Protein AF-A0AAD9H1T8-F1 (afdb_monomer_lite)

Radius of gyration: 14.05 Å; chains: 1; bounding box: 40×30×35 Å

Organism: NCBI:txid4793

Sequence (95 aa):
MVGGGSLLTQGLEPLATGSKTIRSKLTELYARDDELQAAHQQAKRDDDFGEEVVTKYKAFLSCRQQLIAELEKQQIQVPWQLRMTIDDLELTVRA

Structure (mmCIF, N/CA/C/O backbone):
data_AF-A0AAD9H1T8-F1
#
_entry.id   AF-A0AAD9H1T8-F1
#
loop_
_atom_site.group_PDB
_atom_site.id
_atom_site.type_symbol
_atom_site.label_atom_id
_atom_site.label_alt_id
_atom_site.label_comp_id
_atom_site.label_asym_id
_atom_site.label_entity_id
_atom_site.label_seq_id
_atom_site.pdbx_P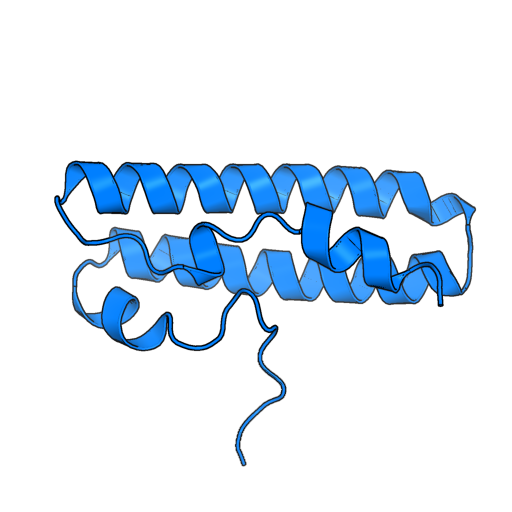DB_ins_code
_atom_site.Cartn_x
_atom_site.Cartn_y
_atom_site.Cartn_z
_atom_site.occupancy
_atom_site.B_iso_or_equiv
_atom_site.auth_seq_id
_atom_site.auth_comp_id
_atom_site.auth_asym_id
_atom_site.auth_atom_id
_atom_site.pdbx_PDB_model_num
ATOM 1 N N . MET A 1 1 ? 4.161 -23.541 1.351 1.00 32.56 1 MET A N 1
ATOM 2 C CA . MET A 1 1 ? 4.550 -22.633 0.254 1.00 32.56 1 MET A CA 1
ATOM 3 C C . MET A 1 1 ? 4.204 -21.229 0.722 1.00 32.56 1 MET A C 1
ATOM 5 O O . MET A 1 1 ? 3.037 -20.875 0.687 1.00 32.56 1 MET A O 1
ATOM 9 N N . VAL A 1 2 ? 5.157 -20.496 1.302 1.00 34.47 2 VAL A N 1
ATOM 10 C CA . VAL A 1 2 ? 4.942 -19.090 1.687 1.00 34.47 2 VAL A CA 1
ATOM 11 C C . VAL A 1 2 ? 5.513 -18.263 0.548 1.00 34.47 2 VAL A C 1
ATOM 13 O O . VAL A 1 2 ? 6.708 -18.341 0.272 1.00 34.47 2 VAL A O 1
ATOM 16 N N . GLY A 1 3 ? 4.615 -17.615 -0.194 1.00 35.91 3 GLY A N 1
ATOM 17 C CA . GLY A 1 3 ? 4.951 -16.810 -1.359 1.00 35.91 3 GLY A CA 1
ATOM 18 C C . GLY A 1 3 ? 5.858 -15.648 -0.978 1.00 35.91 3 GLY A C 1
ATOM 19 O O . GLY A 1 3 ? 5.749 -15.107 0.121 1.00 35.91 3 GLY A O 1
ATOM 20 N N . GLY A 1 4 ? 6.746 -15.281 -1.902 1.00 38.44 4 GLY A N 1
ATOM 21 C CA . GLY A 1 4 ? 7.504 -14.036 -1.857 1.00 38.44 4 GLY A CA 1
ATOM 22 C C . GLY A 1 4 ? 6.554 -12.846 -1.938 1.00 38.44 4 GLY A C 1
ATOM 23 O O . GLY A 1 4 ? 6.339 -12.293 -3.009 1.00 38.44 4 GLY A O 1
ATOM 24 N N . GLY A 1 5 ? 5.931 -12.513 -0.811 1.00 47.16 5 GLY A N 1
ATOM 25 C CA . GLY A 1 5 ? 5.137 -11.311 -0.644 1.00 47.16 5 GLY A CA 1
ATOM 26 C C . GLY A 1 5 ? 6.071 -10.125 -0.473 1.00 47.16 5 GLY A C 1
ATOM 27 O O . GLY A 1 5 ? 7.027 -10.182 0.298 1.00 47.16 5 GLY A O 1
ATOM 28 N N . SER A 1 6 ? 5.795 -9.055 -1.203 1.00 56.78 6 SER A N 1
ATOM 29 C CA . SER A 1 6 ? 6.526 -7.802 -1.090 1.00 56.78 6 SER A CA 1
ATOM 30 C C . SER A 1 6 ? 6.500 -7.290 0.352 1.00 56.78 6 SER A C 1
ATOM 32 O O . SER A 1 6 ? 5.472 -7.371 1.034 1.00 56.78 6 SER A O 1
ATOM 34 N N . LEU A 1 7 ? 7.619 -6.750 0.838 1.00 63.44 7 LEU A N 1
ATOM 35 C CA . LEU A 1 7 ? 7.794 -6.288 2.227 1.00 63.44 7 LEU A CA 1
ATOM 36 C C . LEU A 1 7 ? 6.719 -5.266 2.651 1.00 63.44 7 LEU A C 1
ATOM 38 O O . LEU A 1 7 ? 6.336 -5.184 3.816 1.00 63.44 7 LEU A O 1
ATOM 42 N N . LEU A 1 8 ? 6.182 -4.545 1.666 1.00 63.16 8 LEU A N 1
ATOM 43 C CA . LEU A 1 8 ? 5.138 -3.525 1.773 1.00 63.16 8 LEU A CA 1
ATOM 44 C C . LEU A 1 8 ? 3.733 -4.103 1.996 1.00 63.16 8 LEU A C 1
ATOM 46 O O . LEU A 1 8 ? 2.810 -3.401 2.409 1.00 63.16 8 LEU A O 1
ATOM 50 N N . THR A 1 9 ? 3.574 -5.388 1.703 1.00 64.62 9 THR A N 1
ATOM 51 C CA . THR A 1 9 ? 2.298 -6.109 1.636 1.00 64.62 9 THR A CA 1
ATOM 52 C C . THR A 1 9 ? 2.179 -7.200 2.698 1.00 64.62 9 THR A C 1
ATOM 54 O O . THR A 1 9 ? 1.076 -7.675 2.999 1.00 64.62 9 THR A O 1
ATOM 57 N N . GLN A 1 10 ? 3.313 -7.554 3.305 1.00 65.94 10 GLN A N 1
ATOM 58 C CA . GLN A 1 10 ? 3.445 -8.599 4.306 1.00 65.94 10 GLN A CA 1
ATOM 59 C C . GLN A 1 10 ? 2.815 -8.164 5.640 1.00 65.94 10 GLN A C 1
ATOM 61 O O . GLN A 1 10 ? 3.173 -7.133 6.208 1.00 65.94 10 GLN A O 1
ATOM 66 N N . GLY A 1 11 ? 1.876 -8.960 6.161 1.00 66.12 11 GLY A N 1
ATOM 67 C CA . GLY A 1 11 ? 1.209 -8.683 7.440 1.00 66.12 11 GLY A CA 1
ATOM 68 C C . GLY A 1 11 ? -0.026 -7.778 7.358 1.00 66.12 11 GLY A C 1
ATOM 69 O O . GLY A 1 11 ? -0.538 -7.362 8.396 1.00 66.12 11 GLY A O 1
ATOM 70 N N . LEU A 1 12 ? -0.546 -7.499 6.155 1.00 71.62 12 LEU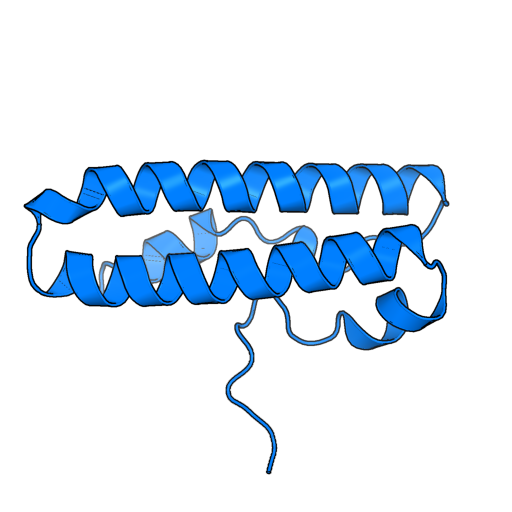 A N 1
ATOM 71 C CA . LEU A 1 12 ? -1.836 -6.811 5.978 1.00 71.62 12 LEU A CA 1
ATOM 72 C C . LEU A 1 12 ? -3.042 -7.776 5.962 1.00 71.62 12 LEU A C 1
ATOM 74 O O . LEU A 1 12 ? -4.188 -7.336 5.932 1.00 71.62 12 LEU A O 1
ATOM 78 N N . GLU A 1 13 ? -2.807 -9.087 6.053 1.00 71.00 13 GLU A N 1
ATOM 79 C CA . GLU A 1 13 ? -3.835 -10.131 6.200 1.00 71.00 13 GLU A CA 1
ATOM 80 C C . GLU A 1 13 ? -4.898 -9.833 7.281 1.00 71.00 13 GLU A C 1
ATOM 82 O O . GLU A 1 13 ? -6.088 -9.946 6.977 1.00 71.00 13 GLU A O 1
ATOM 87 N N . PRO A 1 14 ? -4.551 -9.385 8.509 1.00 71.69 14 PRO A N 1
ATOM 88 C CA . PRO A 1 14 ? -5.557 -9.051 9.519 1.00 71.69 14 PRO A CA 1
ATOM 89 C C . PRO A 1 14 ? -6.446 -7.861 9.127 1.00 71.69 14 PRO A C 1
ATOM 91 O O . PRO A 1 14 ? -7.604 -7.805 9.540 1.00 71.69 14 PRO A O 1
ATOM 94 N N . LEU A 1 15 ? -5.960 -6.936 8.292 1.00 70.81 15 LEU A N 1
ATOM 95 C CA . LEU A 1 15 ? -6.762 -5.809 7.803 1.00 70.81 15 LEU A CA 1
ATOM 96 C C . LEU A 1 15 ? -7.836 -6.262 6.805 1.00 70.81 15 LEU A C 1
ATOM 98 O O . LEU A 1 15 ? -8.925 -5.687 6.757 1.00 70.81 15 LEU A O 1
ATOM 102 N N . ALA A 1 16 ? -7.573 -7.335 6.053 1.00 67.12 16 ALA A N 1
ATOM 103 C CA . ALA A 1 16 ? -8.532 -7.916 5.117 1.00 67.12 16 ALA A CA 1
ATOM 104 C C . ALA A 1 16 ? -9.751 -8.552 5.815 1.00 67.12 16 ALA A C 1
ATOM 106 O O . ALA A 1 16 ? -10.754 -8.838 5.151 1.00 67.12 16 ALA A O 1
ATOM 107 N N . THR A 1 17 ? -9.697 -8.762 7.132 1.00 68.00 17 THR A N 1
ATOM 108 C CA . THR A 1 17 ? -10.789 -9.334 7.936 1.00 68.00 17 THR A CA 1
ATOM 109 C C . THR A 1 17 ? -11.823 -8.288 8.358 1.00 68.00 17 THR A C 1
ATOM 111 O O . THR A 1 17 ? -12.983 -8.636 8.558 1.00 68.00 17 THR A O 1
ATOM 114 N N . GLY A 1 18 ? -11.441 -7.009 8.454 1.00 65.81 18 GLY A N 1
ATOM 115 C CA . GLY A 1 18 ? -12.295 -5.972 9.040 1.00 65.81 18 GLY A CA 1
ATOM 116 C C . GLY A 1 18 ? -13.379 -5.423 8.110 1.00 65.81 18 GLY A C 1
ATOM 117 O O . GLY A 1 18 ? -14.534 -5.310 8.508 1.00 65.81 18 GLY A O 1
ATOM 118 N N . SER A 1 19 ? -13.028 -5.062 6.871 1.00 73.81 19 SER A N 1
ATOM 119 C CA . SER A 1 19 ? -13.920 -4.261 6.021 1.00 73.81 19 SER A CA 1
ATOM 120 C C . SER A 1 19 ? -13.779 -4.626 4.543 1.00 73.81 19 SER A C 1
ATOM 122 O O . SER A 1 19 ? -12.665 -4.727 4.024 1.00 73.81 19 SER A O 1
ATOM 124 N N . LYS A 1 20 ? -14.906 -4.807 3.835 1.00 80.75 20 LYS A N 1
ATOM 125 C CA . LYS A 1 20 ? -14.916 -5.168 2.400 1.00 80.75 20 LYS A CA 1
ATOM 126 C C . LYS A 1 20 ? -14.159 -4.135 1.557 1.00 80.75 20 LYS A C 1
ATOM 128 O O . LYS A 1 20 ? -13.414 -4.514 0.661 1.00 80.75 20 LYS A O 1
ATOM 133 N N . THR A 1 21 ? -14.285 -2.854 1.903 1.00 82.44 21 THR A N 1
ATOM 134 C CA . THR A 1 21 ? -13.561 -1.746 1.263 1.00 82.44 21 THR A CA 1
ATOM 135 C C . THR A 1 21 ? -12.050 -1.860 1.458 1.00 82.44 21 THR A C 1
ATOM 137 O O . THR A 1 21 ? -11.301 -1.740 0.493 1.00 82.44 21 THR A O 1
ATOM 140 N N . ILE A 1 22 ? -11.600 -2.158 2.683 1.00 81.50 22 ILE A N 1
ATOM 141 C CA . ILE A 1 22 ? -10.177 -2.363 3.001 1.00 81.50 22 ILE A CA 1
ATOM 142 C C . ILE A 1 22 ? -9.634 -3.563 2.221 1.00 81.50 22 ILE A C 1
ATOM 144 O O . ILE A 1 22 ? -8.572 -3.465 1.620 1.00 81.50 22 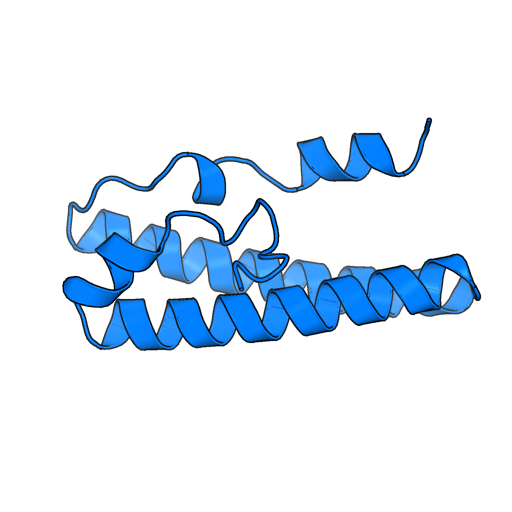ILE A O 1
ATOM 148 N N . ARG A 1 23 ? -10.382 -4.671 2.161 1.00 82.94 23 ARG A N 1
ATOM 149 C CA . ARG A 1 23 ? -9.994 -5.864 1.393 1.00 82.94 23 ARG A CA 1
ATOM 150 C C . ARG A 1 23 ? -9.852 -5.576 -0.104 1.00 82.94 23 ARG A C 1
ATOM 152 O O . ARG A 1 23 ? -8.875 -6.013 -0.709 1.00 82.94 23 ARG A O 1
ATOM 159 N N . SER A 1 24 ? -10.798 -4.846 -0.699 1.00 84.81 24 SER A N 1
ATOM 160 C CA . SER A 1 24 ? -10.703 -4.435 -2.106 1.00 84.81 24 SER A CA 1
ATOM 161 C C . SER A 1 24 ? -9.479 -3.553 -2.346 1.00 84.81 24 SER A C 1
ATOM 163 O O . SER A 1 24 ? -8.677 -3.873 -3.217 1.00 84.81 24 SER A O 1
ATOM 165 N N . LYS A 1 25 ? -9.261 -2.534 -1.504 1.00 83.50 25 LYS A N 1
ATOM 166 C CA . LYS A 1 25 ? -8.086 -1.656 -1.599 1.00 83.50 25 LYS A CA 1
ATOM 167 C C . LYS A 1 25 ? -6.764 -2.395 -1.389 1.00 83.50 25 LYS A C 1
ATOM 169 O O . LYS A 1 25 ? -5.795 -2.087 -2.065 1.00 83.50 25 LYS A O 1
ATOM 174 N N . LEU A 1 26 ? -6.715 -3.381 -0.492 1.00 81.94 26 LEU A N 1
ATOM 175 C CA . LEU A 1 26 ? -5.545 -4.245 -0.304 1.00 81.94 26 LEU A CA 1
ATOM 176 C C . LEU A 1 26 ? -5.255 -5.089 -1.541 1.00 81.94 26 LEU A C 1
ATOM 178 O O . LEU A 1 26 ? -4.107 -5.200 -1.944 1.00 81.94 26 LEU A O 1
ATOM 182 N N . THR A 1 27 ? -6.294 -5.647 -2.161 1.00 83.88 27 THR A N 1
ATOM 183 C CA . THR A 1 27 ? -6.147 -6.431 -3.394 1.00 83.88 27 THR A CA 1
ATOM 184 C C . THR A 1 27 ? -5.626 -5.556 -4.534 1.00 83.88 27 THR 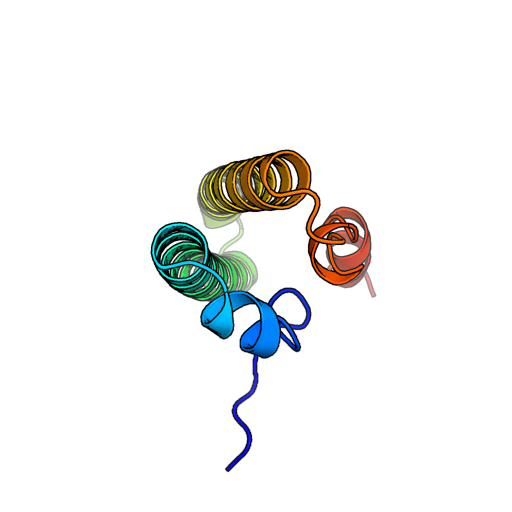A C 1
ATOM 186 O O . THR A 1 27 ? -4.725 -5.965 -5.261 1.00 83.88 27 THR A O 1
ATOM 189 N N . GLU A 1 28 ? -6.146 -4.331 -4.662 1.00 85.44 28 GLU A N 1
ATOM 190 C CA . GLU A 1 28 ? -5.626 -3.343 -5.610 1.00 85.44 28 GLU A CA 1
ATOM 191 C C . GLU A 1 28 ? -4.173 -2.975 -5.298 1.00 85.44 28 GLU A C 1
ATOM 193 O O . GLU A 1 28 ? -3.348 -2.964 -6.205 1.00 85.44 28 GLU A O 1
ATOM 198 N N . LEU A 1 29 ? -3.833 -2.741 -4.027 1.00 83.56 29 LEU A N 1
ATOM 199 C CA . LEU A 1 29 ? -2.467 -2.440 -3.601 1.00 83.56 29 LEU A CA 1
ATOM 200 C C . LEU A 1 29 ? -1.504 -3.575 -3.974 1.00 83.56 29 LEU A C 1
ATOM 202 O O . LEU A 1 29 ? -0.443 -3.303 -4.518 1.00 83.56 29 LEU A O 1
ATOM 206 N N . TYR A 1 30 ? -1.893 -4.833 -3.745 1.00 81.75 30 TYR A N 1
ATOM 207 C CA . TYR A 1 30 ? -1.105 -6.011 -4.118 1.00 81.75 30 TYR A CA 1
ATOM 208 C C . TYR A 1 30 ? -0.901 -6.126 -5.628 1.00 81.75 30 TYR A C 1
ATOM 210 O O . TYR A 1 30 ? 0.207 -6.409 -6.071 1.00 81.75 30 TYR A O 1
ATOM 218 N N . ALA A 1 31 ? -1.938 -5.860 -6.424 1.00 85.44 31 ALA A N 1
ATOM 219 C CA . ALA A 1 31 ? -1.810 -5.844 -7.878 1.00 85.44 31 ALA A CA 1
ATOM 220 C C . ALA A 1 31 ? -0.863 -4.728 -8.351 1.00 85.44 31 ALA A C 1
ATOM 222 O O . ALA A 1 31 ? -0.017 -4.960 -9.209 1.00 85.44 31 ALA A O 1
ATOM 223 N N . ARG A 1 32 ? -0.961 -3.528 -7.762 1.00 82.44 32 ARG A N 1
ATOM 224 C CA . ARG A 1 32 ? -0.066 -2.406 -8.085 1.00 82.44 32 ARG A CA 1
ATOM 225 C C . ARG A 1 32 ? 1.375 -2.662 -7.659 1.00 82.44 32 ARG A C 1
ATOM 227 O O . ARG A 1 32 ? 2.278 -2.210 -8.352 1.00 82.44 32 ARG A O 1
ATOM 234 N N . ASP A 1 33 ? 1.579 -3.362 -6.549 1.00 80.56 33 ASP A N 1
ATOM 235 C CA . ASP A 1 33 ? 2.903 -3.775 -6.086 1.00 80.56 33 ASP A CA 1
ATOM 236 C C . ASP A 1 33 ? 3.562 -4.732 -7.087 1.00 80.56 33 ASP A C 1
ATOM 238 O O . ASP A 1 33 ? 4.686 -4.494 -7.519 1.00 80.56 33 ASP A O 1
ATOM 242 N N . ASP A 1 34 ? 2.823 -5.749 -7.537 1.00 82.56 34 ASP A N 1
ATOM 243 C CA . ASP A 1 34 ? 3.299 -6.710 -8.536 1.00 82.56 34 ASP A CA 1
ATOM 244 C C . ASP A 1 34 ? 3.636 -6.020 -9.867 1.00 82.56 34 ASP A C 1
ATOM 246 O O . ASP A 1 34 ? 4.720 -6.210 -10.421 1.00 82.56 34 ASP A O 1
ATOM 250 N N . GLU A 1 35 ? 2.760 -5.121 -10.333 1.00 82.69 35 GLU A N 1
ATOM 251 C CA . GLU A 1 35 ? 3.009 -4.310 -11.527 1.00 82.69 35 GLU A CA 1
ATOM 252 C C . GLU A 1 35 ? 4.246 -3.413 -11.391 1.00 82.69 35 GLU A C 1
ATOM 254 O O . GLU A 1 35 ? 4.999 -3.251 -12.354 1.00 82.69 35 GLU A O 1
ATOM 259 N N . LEU A 1 36 ? 4.442 -2.807 -10.218 1.00 80.69 36 LEU A N 1
ATOM 260 C CA . LEU A 1 36 ? 5.589 -1.957 -9.920 1.00 80.69 36 LEU A CA 1
ATOM 261 C C . L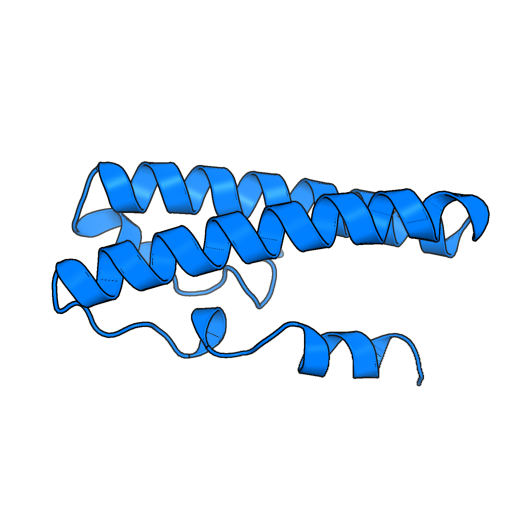EU A 1 36 ? 6.877 -2.783 -9.890 1.00 80.69 36 LEU A C 1
ATOM 263 O O . LEU A 1 36 ? 7.876 -2.385 -10.483 1.00 80.69 36 LEU A O 1
ATOM 267 N N . GLN A 1 37 ? 6.854 -3.949 -9.249 1.00 76.62 37 GLN A N 1
ATOM 268 C CA . GLN A 1 37 ? 7.998 -4.848 -9.164 1.00 76.62 37 GLN A CA 1
ATOM 269 C C . GLN A 1 37 ? 8.373 -5.399 -10.548 1.00 76.62 37 GLN A C 1
ATOM 271 O O . GLN A 1 37 ? 9.554 -5.452 -10.894 1.00 76.62 37 GLN A O 1
ATOM 276 N N . ALA A 1 38 ? 7.380 -5.730 -11.379 1.00 82.19 38 ALA A N 1
ATOM 277 C CA . ALA A 1 38 ? 7.585 -6.116 -12.772 1.00 82.19 38 ALA A CA 1
ATOM 278 C C . ALA A 1 38 ? 8.194 -4.975 -13.604 1.00 82.19 38 ALA A C 1
ATOM 280 O O . ALA A 1 38 ? 9.136 -5.209 -14.366 1.00 82.19 38 ALA A O 1
ATOM 281 N N . ALA A 1 39 ? 7.710 -3.743 -13.424 1.00 79.69 39 ALA A N 1
ATOM 282 C CA . ALA A 1 39 ? 8.261 -2.568 -14.092 1.00 79.69 39 ALA A CA 1
ATOM 283 C C . ALA A 1 39 ? 9.695 -2.268 -13.624 1.00 79.69 39 ALA A C 1
ATOM 285 O O . ALA A 1 39 ? 10.559 -2.010 -14.453 1.00 79.69 39 ALA A O 1
ATOM 286 N N . HIS A 1 40 ? 9.997 -2.390 -12.327 1.00 75.56 40 HIS A N 1
ATOM 287 C CA . HIS A 1 40 ? 11.362 -2.252 -11.802 1.00 75.56 40 HIS A CA 1
ATOM 288 C C . HIS A 1 40 ? 12.322 -3.282 -12.407 1.00 75.56 40 HIS A C 1
ATOM 290 O O . HIS A 1 40 ? 13.461 -2.950 -12.734 1.00 75.56 40 HIS A O 1
ATOM 296 N N . GLN A 1 41 ? 11.882 -4.534 -12.572 1.00 76.81 41 GLN A N 1
ATOM 297 C CA . GLN A 1 41 ? 12.687 -5.572 -13.224 1.00 76.81 41 GLN A CA 1
ATOM 298 C C . GLN A 1 41 ? 12.951 -5.255 -14.702 1.00 76.81 41 GLN A C 1
ATOM 300 O O . GLN A 1 41 ? 14.043 -5.544 -15.193 1.00 76.81 41 GLN A O 1
ATOM 305 N N . GLN A 1 42 ? 11.984 -4.653 -15.401 1.00 75.31 42 GLN A N 1
ATOM 306 C CA . GLN A 1 42 ? 12.173 -4.181 -16.776 1.00 75.31 42 GLN A CA 1
ATOM 307 C C . GLN A 1 42 ? 13.108 -2.971 -16.840 1.00 75.31 42 GLN A C 1
ATOM 309 O O . GLN A 1 42 ? 14.062 -3.002 -17.609 1.00 75.31 42 GLN A O 1
ATOM 314 N N . ALA A 1 43 ? 12.928 -1.976 -15.971 1.00 74.31 43 ALA A N 1
ATOM 315 C CA . ALA A 1 43 ? 13.781 -0.789 -15.921 1.00 74.31 43 ALA A CA 1
ATOM 316 C C . ALA A 1 43 ? 15.243 -1.108 -15.580 1.00 74.31 43 ALA A C 1
ATOM 318 O O . ALA A 1 43 ? 16.156 -0.447 -16.053 1.00 74.31 43 ALA A O 1
ATOM 319 N N . LYS A 1 44 ? 15.493 -2.174 -14.809 1.00 71.56 44 LYS A N 1
ATOM 320 C CA . LYS A 1 44 ? 16.855 -2.664 -14.546 1.00 71.56 44 LYS A CA 1
ATOM 321 C C . LYS A 1 44 ? 17.550 -3.223 -15.801 1.00 71.56 44 LYS A C 1
ATOM 323 O O . LYS A 1 44 ? 18.768 -3.389 -15.796 1.00 71.56 44 LYS A O 1
ATOM 328 N N . ARG A 1 45 ? 16.788 -3.580 -16.839 1.00 74.50 45 ARG A N 1
ATOM 329 C CA . ARG A 1 45 ? 17.301 -4.056 -18.134 1.00 74.50 45 ARG A CA 1
ATOM 330 C C . ARG A 1 45 ? 17.369 -2.939 -19.174 1.00 74.50 45 ARG A C 1
ATOM 332 O O . ARG A 1 45 ? 18.300 -2.954 -19.971 1.00 74.50 45 ARG A O 1
ATOM 339 N N . ASP A 1 46 ? 16.441 -1.987 -19.113 1.00 70.44 46 ASP A N 1
ATOM 340 C CA . ASP A 1 46 ? 16.347 -0.838 -20.011 1.00 70.44 46 ASP A CA 1
ATOM 341 C C . ASP A 1 46 ? 15.988 0.435 -19.220 1.00 70.44 46 ASP A C 1
ATOM 343 O O . ASP A 1 46 ? 14.851 0.601 -18.774 1.00 70.44 46 ASP A O 1
ATOM 347 N N . ASP A 1 47 ? 16.943 1.362 -19.085 1.00 65.12 47 ASP A N 1
ATOM 348 C CA . ASP A 1 47 ? 16.779 2.640 -18.364 1.00 65.12 47 ASP A CA 1
ATOM 349 C C . ASP A 1 47 ? 15.648 3.533 -18.923 1.00 65.12 47 ASP A C 1
ATOM 351 O O . ASP A 1 47 ? 15.118 4.382 -18.205 1.00 65.12 47 ASP A O 1
ATOM 355 N N . ASP A 1 48 ? 15.221 3.315 -20.172 1.00 72.00 48 ASP A N 1
ATOM 356 C CA . ASP A 1 48 ? 14.114 4.044 -20.816 1.00 72.00 48 ASP A CA 1
ATOM 357 C C . ASP A 1 48 ? 12.758 3.795 -20.113 1.00 72.00 48 ASP A C 1
ATOM 359 O O . ASP A 1 48 ? 11.869 4.645 -20.119 1.00 72.00 48 ASP A O 1
ATOM 363 N N . PHE A 1 49 ? 12.618 2.671 -19.396 1.00 65.56 49 PHE A N 1
ATOM 364 C CA . PHE A 1 49 ? 11.403 2.332 -18.641 1.00 65.56 49 PHE A CA 1
ATOM 365 C C . PHE A 1 49 ? 11.347 2.957 -17.240 1.00 65.56 49 PHE A C 1
ATOM 367 O O . PHE A 1 49 ? 10.362 2.767 -16.519 1.00 65.56 49 PHE A O 1
ATOM 374 N N . GLY A 1 50 ? 12.363 3.726 -16.833 1.00 66.81 50 GLY A N 1
ATOM 375 C CA . GLY A 1 50 ? 12.372 4.410 -15.537 1.00 66.81 50 GLY A CA 1
ATOM 376 C C . GLY A 1 50 ? 11.164 5.336 -15.338 1.00 66.81 50 GLY A C 1
ATOM 377 O O . GLY A 1 50 ? 10.592 5.389 -14.249 1.00 66.81 50 GLY A O 1
ATOM 378 N N . GLU A 1 51 ? 10.699 6.007 -16.395 1.00 75.94 51 GLU A N 1
ATOM 379 C CA . GLU A 1 51 ? 9.535 6.902 -16.324 1.00 75.94 51 GLU A CA 1
ATOM 380 C C . GLU A 1 51 ? 8.210 6.135 -16.120 1.00 75.94 51 GLU A C 1
ATOM 382 O O . GLU A 1 51 ? 7.310 6.585 -15.395 1.00 75.94 51 GLU A O 1
ATOM 387 N N . GLU A 1 52 ? 8.113 4.920 -16.673 1.00 76.31 52 GLU A N 1
ATOM 388 C CA . GLU A 1 52 ? 6.968 4.031 -16.463 1.00 76.31 52 GLU A CA 1
ATOM 389 C C . GLU A 1 52 ? 6.937 3.506 -15.022 1.00 76.31 52 GLU A C 1
ATOM 391 O O . GLU A 1 52 ? 5.883 3.527 -14.377 1.00 76.31 52 GLU A O 1
ATOM 396 N N . VAL A 1 53 ? 8.098 3.130 -14.474 1.00 77.19 53 VAL A N 1
ATOM 397 C CA . VAL A 1 53 ? 8.238 2.755 -13.059 1.00 77.19 53 VAL A CA 1
ATOM 398 C C . VAL A 1 53 ? 7.766 3.883 -12.153 1.00 77.19 53 VAL A C 1
ATOM 400 O O . VAL A 1 53 ? 6.951 3.643 -11.265 1.00 77.19 53 VAL A O 1
ATOM 403 N N . VAL A 1 54 ? 8.189 5.125 -12.407 1.00 78.31 54 VAL A N 1
ATOM 404 C CA . VAL A 1 54 ? 7.772 6.293 -11.612 1.00 78.31 54 VAL A CA 1
ATOM 405 C C . VAL A 1 54 ? 6.260 6.519 -11.700 1.00 78.31 54 VAL A C 1
ATOM 407 O O . VAL A 1 54 ?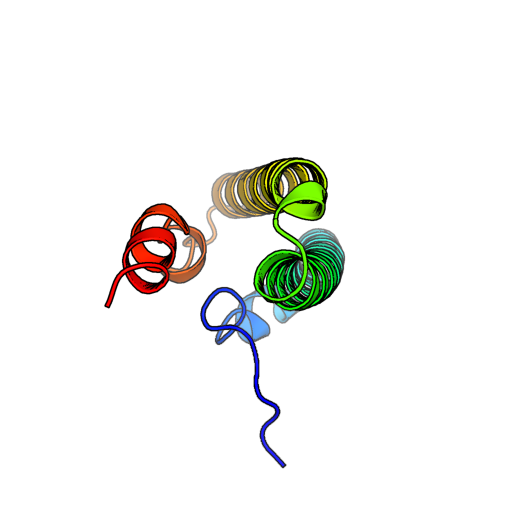 5.615 6.844 -10.700 1.00 78.31 54 VAL A O 1
ATOM 410 N N . THR A 1 55 ? 5.662 6.326 -12.875 1.00 80.25 55 THR A N 1
ATOM 411 C CA . THR A 1 55 ? 4.207 6.436 -13.057 1.00 80.25 55 THR A CA 1
ATOM 412 C C . THR A 1 55 ? 3.462 5.375 -12.249 1.00 80.25 55 THR A C 1
ATOM 414 O O . THR A 1 55 ? 2.549 5.703 -11.481 1.00 80.25 55 THR A O 1
ATOM 417 N N . LYS A 1 56 ? 3.875 4.108 -12.362 1.00 80.31 56 LYS A N 1
ATOM 418 C CA . LYS A 1 56 ? 3.285 2.998 -11.601 1.00 80.31 56 LYS A CA 1
ATOM 419 C C . LYS A 1 56 ? 3.503 3.159 -10.098 1.00 80.31 56 LYS A C 1
ATOM 421 O O . LYS A 1 56 ? 2.598 2.894 -9.307 1.00 80.31 56 LYS A O 1
ATOM 426 N N . TYR A 1 57 ? 4.648 3.703 -9.709 1.00 78.00 57 TYR A N 1
ATOM 427 C CA . TYR A 1 57 ? 4.994 4.015 -8.331 1.00 78.00 57 TYR A CA 1
ATOM 428 C C . TYR A 1 57 ? 4.080 5.084 -7.726 1.00 78.00 57 TYR A C 1
ATOM 430 O O . TYR A 1 57 ? 3.507 4.888 -6.654 1.00 78.00 57 TYR A O 1
ATOM 438 N N . LYS A 1 58 ? 3.848 6.194 -8.438 1.00 80.12 58 LYS A N 1
ATOM 439 C CA . LYS A 1 58 ? 2.896 7.234 -8.011 1.00 80.12 58 LYS A CA 1
ATOM 440 C C . LYS A 1 58 ? 1.477 6.681 -7.857 1.00 80.12 58 LYS A C 1
ATOM 442 O O . LYS A 1 58 ? 0.766 7.063 -6.920 1.00 80.12 58 LYS A O 1
ATOM 447 N N . ALA A 1 59 ? 1.068 5.769 -8.742 1.00 83.25 59 ALA A N 1
ATOM 448 C CA . ALA A 1 59 ? -0.221 5.089 -8.644 1.00 83.25 59 ALA A CA 1
ATOM 449 C C . ALA A 1 59 ? -0.297 4.180 -7.402 1.00 83.25 59 ALA A C 1
ATOM 451 O O . ALA A 1 59 ? -1.292 4.224 -6.673 1.00 83.25 59 ALA A O 1
ATOM 452 N N . PHE A 1 60 ? 0.766 3.423 -7.111 1.00 82.38 60 PHE A N 1
ATOM 453 C CA . PHE A 1 60 ? 0.880 2.614 -5.896 1.00 82.38 60 PHE A CA 1
ATOM 454 C C . PHE A 1 60 ? 0.798 3.476 -4.629 1.00 82.38 60 PHE A C 1
ATOM 456 O O . PHE A 1 60 ? -0.018 3.202 -3.747 1.00 82.38 60 PHE A O 1
ATOM 463 N N . LEU A 1 61 ? 1.571 4.565 -4.557 1.00 80.44 61 LEU A N 1
ATOM 464 C CA . LEU A 1 61 ? 1.555 5.497 -3.425 1.00 80.44 61 LEU A CA 1
ATOM 465 C C . LEU A 1 61 ? 0.171 6.112 -3.204 1.00 80.44 61 LEU A C 1
ATOM 467 O O . LEU A 1 61 ? -0.291 6.194 -2.065 1.00 80.44 61 LEU A O 1
ATOM 471 N N . SER A 1 62 ? -0.515 6.492 -4.282 1.00 84.19 62 SER A N 1
ATOM 472 C CA . SER A 1 62 ? -1.880 7.019 -4.200 1.00 84.19 62 SER A CA 1
ATOM 473 C C . SER A 1 62 ? -2.853 5.974 -3.649 1.00 84.19 62 SER A C 1
ATOM 475 O O . SER A 1 62 ? -3.644 6.278 -2.756 1.00 84.19 62 SER A O 1
ATOM 477 N N . CYS A 1 63 ? -2.771 4.726 -4.123 1.00 84.19 63 CYS A N 1
ATOM 478 C CA . CYS A 1 63 ? -3.587 3.623 -3.611 1.00 84.19 63 CYS A CA 1
ATOM 479 C C . CYS A 1 63 ? -3.308 3.367 -2.118 1.00 84.19 63 CYS A C 1
ATOM 481 O O . CYS A 1 63 ? -4.236 3.241 -1.314 1.00 84.19 63 CYS A O 1
ATOM 483 N N . ARG A 1 64 ? -2.029 3.400 -1.723 1.00 83.44 64 ARG A N 1
ATOM 484 C CA . ARG A 1 64 ? -1.586 3.253 -0.333 1.00 83.44 64 ARG A CA 1
ATOM 485 C C . ARG A 1 64 ? -2.136 4.353 0.565 1.00 83.44 64 ARG A C 1
ATOM 487 O O . ARG A 1 64 ? -2.687 4.050 1.619 1.00 83.44 64 ARG A O 1
ATOM 494 N N . GLN A 1 65 ? -2.030 5.617 0.156 1.00 83.69 65 GLN A N 1
ATOM 495 C CA . GLN A 1 65 ? -2.566 6.740 0.930 1.00 83.69 65 GLN A CA 1
ATOM 496 C C . GLN A 1 65 ? -4.080 6.642 1.104 1.00 83.69 65 GLN A C 1
ATOM 498 O O . GLN A 1 65 ? -4.584 6.889 2.196 1.00 83.69 65 GLN A O 1
ATOM 503 N N . GLN A 1 66 ? -4.810 6.217 0.070 1.00 86.25 66 GLN A N 1
ATOM 504 C CA . GLN A 1 66 ? -6.247 5.983 0.200 1.00 86.25 66 GLN A CA 1
ATOM 505 C C . GLN A 1 66 ? -6.568 4.864 1.194 1.00 86.25 66 GLN A C 1
ATOM 507 O O . GLN A 1 66 ? -7.545 4.967 1.932 1.00 86.25 66 GLN A O 1
ATOM 512 N N . LEU A 1 67 ? -5.771 3.791 1.219 1.00 84.31 67 LEU A N 1
ATOM 513 C CA . LEU A 1 67 ? -5.932 2.718 2.197 1.00 84.31 67 LEU A CA 1
ATOM 514 C C . LEU A 1 67 ? -5.668 3.224 3.622 1.00 84.31 67 LEU A C 1
ATOM 516 O O . LEU A 1 67 ? -6.455 2.936 4.518 1.00 84.31 67 LEU A O 1
ATOM 520 N N . ILE A 1 68 ? -4.606 4.008 3.822 1.00 85.12 68 ILE A N 1
ATOM 521 C CA . ILE A 1 68 ? -4.271 4.632 5.111 1.00 85.12 68 ILE A CA 1
ATOM 522 C C . ILE A 1 68 ? -5.410 5.538 5.579 1.00 85.12 68 ILE A C 1
ATOM 524 O O . ILE A 1 68 ? -5.892 5.363 6.692 1.00 85.12 68 ILE A O 1
ATOM 528 N N . ALA A 1 69 ? -5.905 6.424 4.715 1.00 87.56 69 ALA A N 1
ATOM 529 C CA . ALA A 1 69 ? -7.009 7.319 5.047 1.00 87.56 69 ALA A CA 1
ATOM 530 C C . ALA A 1 69 ? -8.277 6.548 5.454 1.00 87.56 69 ALA A C 1
ATOM 532 O O . ALA A 1 69 ? -8.956 6.925 6.407 1.00 87.56 69 ALA A O 1
ATOM 533 N N . GLU A 1 70 ? -8.587 5.438 4.776 1.00 86.00 70 GLU A N 1
ATOM 534 C CA . GLU A 1 70 ? -9.726 4.584 5.133 1.00 86.00 70 GLU A CA 1
ATOM 535 C C . GLU A 1 70 ? -9.519 3.830 6.454 1.00 86.00 70 GLU A C 1
ATOM 537 O O . GLU A 1 70 ? -10.490 3.614 7.185 1.00 86.00 70 GLU A O 1
ATOM 542 N N . LEU A 1 71 ? -8.282 3.436 6.774 1.00 85.00 71 LEU A N 1
ATOM 543 C CA . LEU A 1 71 ? -7.925 2.835 8.061 1.00 85.00 71 LEU A CA 1
ATOM 544 C C . LEU A 1 71 ? -8.060 3.861 9.191 1.00 85.00 71 LEU A C 1
ATOM 546 O O . LEU A 1 71 ? -8.738 3.589 10.177 1.00 85.00 71 LEU A O 1
ATOM 550 N N . GLU A 1 72 ? -7.501 5.059 9.015 1.00 86.19 72 GLU A N 1
ATOM 551 C CA . GLU A 1 72 ? -7.583 6.156 9.986 1.00 86.19 72 GLU A CA 1
ATOM 552 C C . GLU A 1 72 ? -9.028 6.600 10.222 1.00 86.19 72 GLU A C 1
ATOM 554 O O . GLU A 1 72 ? -9.449 6.771 11.365 1.00 86.19 72 GLU A O 1
ATOM 559 N N . LYS A 1 73 ? -9.832 6.697 9.156 1.00 87.44 73 LYS A N 1
ATOM 560 C CA . LYS A 1 73 ? -11.266 7.002 9.240 1.00 87.44 73 LYS A CA 1
ATOM 561 C C . LYS A 1 73 ? -12.042 5.956 10.041 1.00 87.44 73 LYS A C 1
ATOM 563 O O . LYS A 1 73 ? -12.992 6.297 10.741 1.00 87.44 73 LYS A O 1
ATOM 568 N N . GLN A 1 74 ? -11.639 4.692 9.947 1.00 82.81 74 GLN A N 1
ATOM 569 C CA . GLN A 1 74 ? -12.206 3.591 10.729 1.00 82.81 74 GLN A CA 1
ATOM 570 C C . GLN A 1 74 ? -11.552 3.445 12.113 1.00 82.81 74 GLN A C 1
ATOM 572 O O . GLN A 1 74 ? -11.881 2.506 12.832 1.00 82.81 74 GLN A O 1
ATOM 577 N N . GLN A 1 75 ? -10.654 4.364 12.500 1.00 82.25 75 GLN A N 1
ATOM 578 C CA . GLN A 1 75 ? -9.864 4.311 13.737 1.00 82.25 75 GLN A CA 1
ATOM 579 C C . GLN A 1 75 ? -9.056 3.008 13.879 1.00 82.25 75 GLN A C 1
ATOM 581 O O . GLN A 1 75 ? -8.743 2.561 14.981 1.00 82.25 75 GLN A O 1
ATOM 586 N N . ILE A 1 76 ? -8.710 2.387 12.752 1.00 83.44 76 ILE A N 1
ATOM 587 C CA . ILE A 1 76 ? -7.871 1.197 12.698 1.00 83.44 76 ILE A CA 1
ATOM 588 C C . ILE A 1 76 ? -6.419 1.656 12.696 1.00 83.44 76 ILE A C 1
ATOM 590 O O . ILE A 1 76 ? -6.015 2.518 11.913 1.00 83.44 76 ILE A O 1
ATOM 594 N N . GLN A 1 77 ? -5.613 1.053 13.565 1.00 81.31 77 GLN A N 1
ATOM 595 C CA . GLN A 1 77 ? -4.192 1.350 13.618 1.00 81.31 77 GLN A CA 1
ATOM 596 C C . GLN A 1 77 ? -3.526 0.982 12.289 1.00 81.31 77 GLN A C 1
ATOM 598 O O . GLN A 1 77 ? -3.539 -0.172 11.860 1.00 81.31 77 GLN A O 1
ATOM 603 N N . VAL A 1 78 ? -2.918 1.981 11.654 1.00 80.50 78 VAL A N 1
ATOM 604 C CA . VAL A 1 78 ? -2.186 1.797 10.403 1.00 80.50 78 VAL A CA 1
ATOM 605 C C . VAL A 1 78 ? -0.897 1.019 10.698 1.00 80.50 78 VAL A C 1
ATOM 607 O O . VAL A 1 78 ? -0.077 1.496 11.494 1.00 80.50 78 VAL A O 1
ATOM 610 N N . PRO A 1 79 ? -0.692 -0.165 10.092 1.00 77.31 79 PRO A N 1
ATOM 611 C CA . PRO A 1 79 ? 0.529 -0.938 10.275 1.00 77.31 79 PRO A CA 1
ATOM 612 C C . PRO A 1 79 ? 1.744 -0.176 9.752 1.00 77.31 79 PRO A C 1
ATOM 614 O O . PRO A 1 79 ? 1.656 0.626 8.817 1.00 77.31 79 PRO A O 1
ATOM 617 N N . TRP A 1 80 ? 2.900 -0.441 10.357 1.00 75.69 80 TRP A N 1
ATOM 618 C CA . TRP A 1 80 ? 4.129 0.281 10.045 1.00 75.69 80 TRP A CA 1
ATOM 619 C C . TRP A 1 80 ? 4.589 0.070 8.595 1.00 75.69 80 TRP A C 1
ATOM 621 O O . TRP A 1 80 ? 5.204 0.961 8.037 1.00 75.69 80 TRP A O 1
ATOM 631 N N . GLN A 1 81 ? 4.202 -1.023 7.942 1.00 72.69 81 GLN A N 1
ATOM 632 C CA . GLN A 1 81 ? 4.480 -1.329 6.535 1.00 72.69 81 GLN A CA 1
ATOM 633 C C . GLN A 1 81 ? 3.836 -0.310 5.593 1.00 72.69 81 GLN A C 1
ATOM 635 O O . GLN A 1 81 ? 4.451 0.123 4.626 1.00 72.69 81 GLN A O 1
ATOM 640 N N . LEU A 1 82 ? 2.617 0.141 5.910 1.00 74.38 82 LEU A N 1
ATOM 641 C CA . LEU A 1 82 ? 1.962 1.229 5.179 1.00 74.38 82 LEU A CA 1
ATOM 642 C C . LEU A 1 82 ? 2.530 2.601 5.570 1.00 74.38 82 LEU A C 1
ATOM 644 O O . LEU A 1 82 ? 2.329 3.576 4.848 1.00 74.38 82 LEU A O 1
ATOM 648 N N . ARG A 1 83 ? 3.233 2.701 6.703 1.00 70.94 83 ARG A N 1
ATOM 649 C CA . ARG A 1 83 ? 3.925 3.926 7.136 1.00 70.94 83 ARG A CA 1
ATOM 650 C C . ARG A 1 83 ? 5.345 4.025 6.582 1.00 70.94 83 ARG A C 1
ATOM 652 O O . ARG A 1 83 ? 5.805 5.139 6.371 1.00 70.94 83 ARG A O 1
ATOM 659 N N . MET A 1 84 ? 6.005 2.907 6.282 1.00 62.44 84 MET A N 1
ATOM 660 C CA . MET A 1 84 ? 7.306 2.893 5.620 1.00 62.44 84 MET A CA 1
ATOM 661 C C . MET A 1 84 ? 7.129 3.301 4.166 1.00 62.44 84 MET A C 1
ATOM 663 O O . MET A 1 84 ? 6.559 2.584 3.345 1.00 62.44 84 MET A O 1
ATOM 667 N N . THR A 1 85 ? 7.533 4.525 3.853 1.00 58.56 85 THR A N 1
ATOM 668 C CA . THR A 1 85 ? 7.629 5.017 2.481 1.00 58.56 85 THR A CA 1
ATOM 669 C C . THR A 1 85 ? 8.719 4.231 1.767 1.00 58.56 85 THR A C 1
ATOM 671 O O . THR A 1 85 ? 9.771 3.964 2.337 1.00 58.56 85 THR A O 1
ATOM 674 N N . ILE A 1 86 ? 8.458 3.859 0.519 1.00 54.41 86 ILE A N 1
ATOM 675 C CA . ILE A 1 86 ? 9.424 3.174 -0.348 1.00 54.41 86 ILE A CA 1
ATOM 676 C C . ILE A 1 86 ? 10.667 4.049 -0.607 1.00 54.41 86 ILE A C 1
ATOM 678 O O . ILE A 1 86 ? 11.656 3.537 -1.098 1.00 54.41 86 ILE A O 1
ATOM 682 N N . ASP A 1 87 ? 10.677 5.310 -0.169 1.00 49.09 87 ASP A N 1
ATOM 683 C CA . ASP A 1 87 ? 11.881 6.137 0.016 1.00 49.09 87 ASP A CA 1
ATOM 684 C C . ASP A 1 87 ? 13.015 5.379 0.755 1.00 49.09 87 ASP A C 1
ATOM 686 O O . ASP A 1 87 ? 14.180 5.479 0.386 1.00 49.09 87 ASP A O 1
ATOM 690 N N . ASP A 1 88 ? 12.674 4.519 1.728 1.00 46.22 88 ASP A N 1
ATOM 691 C CA . ASP A 1 88 ? 13.637 3.641 2.421 1.00 46.22 88 ASP A CA 1
ATOM 692 C C . ASP A 1 88 ? 14.087 2.446 1.544 1.00 46.22 88 ASP A C 1
ATOM 694 O O . ASP A 1 88 ? 15.201 1.941 1.664 1.00 46.22 88 ASP A O 1
ATOM 698 N N . LEU A 1 89 ? 13.245 2.021 0.594 1.00 47.19 89 LEU A N 1
ATOM 699 C CA . LEU A 1 89 ? 13.550 0.980 -0.397 1.00 47.19 89 LEU A CA 1
ATOM 700 C C . LEU A 1 89 ? 14.341 1.521 -1.605 1.00 47.19 89 LEU A C 1
ATOM 702 O O . LEU A 1 89 ? 15.132 0.775 -2.181 1.00 47.19 89 LEU A O 1
ATOM 706 N N . GLU A 1 90 ? 14.178 2.794 -1.984 1.00 47.34 90 GLU A N 1
ATOM 707 C CA . GLU A 1 90 ? 14.955 3.452 -3.050 1.00 47.34 90 GLU A CA 1
ATOM 708 C C . GLU A 1 90 ? 16.449 3.542 -2.691 1.00 47.34 90 GLU A C 1
ATOM 710 O O . GLU A 1 90 ? 17.306 3.505 -3.577 1.00 47.34 90 GLU A O 1
ATOM 715 N N . LEU A 1 91 ? 16.791 3.501 -1.396 1.00 42.38 91 LEU A N 1
ATOM 716 C CA . LEU A 1 91 ? 18.167 3.305 -0.922 1.00 42.38 91 LEU A CA 1
ATOM 717 C C . LEU A 1 91 ? 18.760 1.929 -1.288 1.00 42.38 91 LEU A C 1
ATOM 719 O O . LEU A 1 91 ? 19.977 1.773 -1.279 1.00 42.38 91 LEU A O 1
ATOM 723 N N . THR A 1 92 ? 17.944 0.946 -1.684 1.00 41.31 92 THR A N 1
ATOM 724 C CA . THR A 1 92 ? 18.405 -0.405 -2.074 1.00 41.31 92 THR A CA 1
ATOM 725 C C . THR A 1 92 ? 18.713 -0.532 -3.578 1.00 41.31 92 THR A C 1
ATOM 727 O O . THR A 1 92 ? 19.241 -1.550 -4.018 1.00 41.31 92 THR A O 1
ATOM 730 N N . VAL A 1 93 ? 18.459 0.503 -4.391 1.00 42.25 93 VAL A N 1
ATOM 731 C CA . VAL A 1 93 ? 18.927 0.570 -5.799 1.00 42.25 93 VAL A CA 1
ATOM 732 C C . VAL A 1 93 ? 20.366 1.109 -5.905 1.00 42.25 93 VAL A C 1
ATOM 734 O O . VAL A 1 93 ? 20.938 1.185 -6.993 1.00 42.25 93 VAL A O 1
ATOM 737 N N . ARG A 1 94 ? 21.009 1.417 -4.772 1.00 34.97 94 ARG A N 1
ATOM 738 C CA . ARG A 1 94 ? 22.430 1.774 -4.700 1.00 34.97 94 ARG A CA 1
ATOM 739 C C . ARG A 1 94 ? 23.135 1.048 -3.551 1.00 34.97 94 ARG A C 1
ATOM 741 O O . ARG A 1 94 ? 23.416 1.647 -2.518 1.00 34.97 94 ARG A O 1
ATOM 748 N N . ALA A 1 95 ? 23.463 -0.223 -3.763 1.00 35.62 95 ALA A N 1
ATOM 749 C CA . ALA A 1 95 ? 24.551 -0.905 -3.063 1.00 35.62 95 ALA A CA 1
ATOM 750 C C . ALA A 1 95 ? 25.323 -1.782 -4.053 1.00 35.62 95 ALA A C 1
ATOM 752 O O . ALA A 1 95 ? 24.655 -2.483 -4.849 1.00 35.62 95 ALA A O 1
#

pLDDT: mean 71.59, std 14.76, range [32.56, 87.56]

Foldseek 3Di:
DDDPQDLLLPPCVVVCPPDPVLVVLSVVLSVLVVVLVVLVVVCVVPVVSVVVSVVSLVVSLVSLVVSVVVCVVVVHDDDCSSVDDCVVVVVVVPD

Secondary structure (DSSP, 8-state):
------TTTTT-GGGGGT-HHHHHHHHHHHHHHHHHHHHHHHHTT-GGGHHHHHHHHHHHHHHHHHHHHHHHHTTPPPPHHHHS-THHHHGGG--